Protein AF-A0A822FY12-F1 (afdb_monomer_lite)

Structure (mmCIF, N/CA/C/O backbone):
data_AF-A0A822FY12-F1
#
_entry.id   AF-A0A822FY12-F1
#
loop_
_atom_site.group_PDB
_atom_site.id
_atom_site.type_symbol
_atom_site.label_atom_id
_atom_site.label_alt_id
_atom_site.label_comp_id
_atom_site.label_asym_id
_atom_site.label_entity_id
_atom_site.label_seq_id
_atom_site.pdbx_PDB_ins_code
_atom_site.Cartn_x
_atom_site.Cartn_y
_atom_site.Cartn_z
_atom_site.occupancy
_atom_site.B_iso_or_equiv
_atom_site.auth_seq_id
_atom_site.auth_comp_id
_atom_site.auth_asym_id
_atom_site.auth_atom_id
_atom_site.pdbx_PDB_model_num
ATOM 1 N N . LEU A 1 1 ? 15.686 -15.724 -7.015 1.00 50.94 1 LEU A N 1
ATOM 2 C CA . LEU A 1 1 ? 14.584 -14.740 -6.935 1.00 50.94 1 LEU A CA 1
ATOM 3 C C . LEU A 1 1 ? 13.276 -15.511 -6.742 1.00 50.94 1 LEU A C 1
ATOM 5 O O . LEU A 1 1 ? 12.998 -16.378 -7.558 1.00 50.94 1 LEU A O 1
ATOM 9 N N . ARG A 1 2 ? 12.524 -15.285 -5.659 1.00 62.94 2 ARG A N 1
ATOM 10 C CA . ARG A 1 2 ? 11.154 -15.810 -5.499 1.00 62.94 2 ARG A CA 1
ATOM 11 C C . ARG A 1 2 ? 10.233 -14.594 -5.455 1.00 62.94 2 ARG A C 1
ATOM 13 O O . ARG A 1 2 ? 10.336 -13.809 -4.524 1.00 62.94 2 ARG A O 1
ATOM 20 N N . ILE A 1 3 ? 9.444 -14.407 -6.509 1.00 71.12 3 ILE A N 1
ATOM 21 C CA . ILE A 1 3 ? 8.519 -13.272 -6.682 1.00 71.12 3 ILE A CA 1
ATOM 22 C C . ILE A 1 3 ? 7.126 -13.572 -6.092 1.00 71.12 3 ILE A C 1
ATOM 24 O O . ILE A 1 3 ? 6.378 -12.652 -5.777 1.00 71.12 3 ILE A O 1
ATOM 28 N N . ALA A 1 4 ? 6.804 -14.852 -5.888 1.00 82.50 4 ALA A N 1
ATOM 29 C CA . ALA A 1 4 ? 5.584 -15.284 -5.216 1.00 82.50 4 ALA A CA 1
ATOM 30 C C . ALA A 1 4 ? 5.639 -15.061 -3.693 1.00 82.50 4 ALA A C 1
ATOM 32 O O . ALA A 1 4 ? 6.714 -14.886 -3.112 1.00 82.50 4 ALA A O 1
ATOM 33 N N . THR A 1 5 ? 4.468 -15.129 -3.054 1.00 90.25 5 THR A N 1
ATOM 34 C CA . THR A 1 5 ? 4.310 -14.954 -1.604 1.00 90.25 5 THR A CA 1
ATOM 35 C C . THR A 1 5 ? 5.116 -15.960 -0.778 1.00 90.25 5 THR A C 1
ATOM 37 O O . THR A 1 5 ? 5.438 -17.065 -1.226 1.00 90.25 5 THR A O 1
ATOM 40 N N . ASN A 1 6 ? 5.395 -15.606 0.477 1.00 89.94 6 ASN A N 1
ATOM 41 C CA . ASN A 1 6 ? 5.774 -16.575 1.498 1.00 89.94 6 ASN A CA 1
ATOM 42 C C . ASN A 1 6 ? 4.507 -17.114 2.196 1.00 89.94 6 ASN A C 1
ATOM 44 O O . ASN A 1 6 ? 4.030 -16.485 3.147 1.00 89.94 6 ASN A O 1
ATOM 48 N N . PRO A 1 7 ? 3.989 -18.299 1.813 1.00 85.25 7 PRO A N 1
ATOM 49 C CA . PRO A 1 7 ? 2.710 -18.785 2.322 1.00 85.25 7 PRO A CA 1
ATOM 50 C C . PRO A 1 7 ? 2.748 -19.049 3.828 1.00 85.25 7 PRO A C 1
ATOM 52 O O . PRO A 1 7 ? 1.774 -18.781 4.515 1.00 85.25 7 PRO A O 1
ATOM 55 N N . ARG A 1 8 ? 3.890 -19.489 4.383 1.00 87.38 8 ARG A N 1
ATOM 56 C CA . ARG A 1 8 ? 4.022 -19.730 5.833 1.00 87.38 8 ARG A CA 1
ATOM 57 C C . ARG A 1 8 ? 3.876 -18.452 6.656 1.00 87.38 8 ARG A C 1
ATOM 59 O O . ARG A 1 8 ? 3.508 -18.534 7.825 1.00 87.38 8 ARG A O 1
ATOM 66 N N . ARG A 1 9 ? 4.225 -17.306 6.065 1.00 87.50 9 ARG A N 1
ATOM 67 C CA . ARG A 1 9 ? 4.130 -15.990 6.695 1.00 87.50 9 ARG A CA 1
ATOM 68 C C . ARG A 1 9 ? 2.735 -15.412 6.503 1.00 87.50 9 ARG A C 1
ATOM 70 O O . ARG A 1 9 ? 2.083 -15.100 7.489 1.00 87.50 9 ARG A O 1
ATOM 77 N N . PHE A 1 10 ? 2.283 -15.312 5.255 1.00 88.44 10 PHE A N 1
ATOM 78 C CA . PHE A 1 10 ? 1.060 -14.585 4.918 1.00 88.44 10 PHE A CA 1
ATOM 79 C C . PHE A 1 10 ? -0.232 -15.345 5.227 1.00 88.44 10 PHE A C 1
ATOM 81 O O . PHE A 1 10 ? -1.269 -14.704 5.323 1.00 88.44 10 PHE A O 1
ATOM 88 N N . SER A 1 11 ? -0.167 -16.656 5.504 1.00 85.44 11 SER A N 1
ATOM 89 C CA . SER A 1 11 ? -1.317 -17.433 5.989 1.00 85.44 11 SER A CA 1
ATOM 90 C C . SER A 1 11 ? -1.528 -17.369 7.511 1.00 85.44 11 SER A C 1
ATOM 92 O O . SER A 1 11 ? -2.445 -18.010 8.020 1.00 85.44 11 SER A O 1
ATOM 94 N N . LYS A 1 12 ? -0.633 -16.713 8.267 1.00 79.81 12 LYS A N 1
ATOM 95 C CA . LYS A 1 12 ? -0.598 -16.748 9.744 1.00 79.81 12 LYS A CA 1
ATOM 96 C C . LYS A 1 12 ? -0.643 -15.360 10.387 1.00 79.81 12 LYS A C 1
ATOM 98 O O . LYS A 1 12 ? -0.087 -15.172 11.468 1.00 79.81 12 LYS A O 1
ATOM 103 N N . GLY A 1 13 ? -1.258 -14.375 9.738 1.00 67.25 13 GLY A N 1
ATOM 104 C CA . GLY A 1 13 ? -1.409 -13.060 10.354 1.00 67.25 13 GLY A CA 1
ATOM 105 C C . GLY A 1 13 ? -2.338 -13.078 11.560 1.00 67.25 13 GLY A C 1
ATOM 106 O O . GLY A 1 13 ? -3.259 -13.896 11.658 1.00 67.25 13 GLY A O 1
ATOM 107 N N . ASN A 1 14 ? -2.116 -12.134 12.473 1.00 71.06 14 ASN A N 1
ATOM 108 C CA . ASN A 1 14 ? -3.046 -11.906 13.570 1.00 71.06 14 ASN A CA 1
ATOM 109 C C . ASN A 1 14 ? -4.299 -11.228 13.007 1.00 71.06 14 ASN A C 1
ATOM 111 O O . ASN A 1 14 ? -4.343 -10.006 12.863 1.00 71.06 14 ASN A O 1
ATOM 115 N N . SER A 1 15 ? -5.309 -12.026 12.663 1.00 61.38 15 SER A N 1
ATOM 116 C CA . SER A 1 15 ? -6.604 -11.501 12.226 1.00 61.38 15 SER A CA 1
ATOM 117 C C . SER A 1 15 ? -7.219 -10.700 13.368 1.00 61.38 15 SER A C 1
ATOM 119 O O . SER A 1 15 ? -7.454 -11.230 14.456 1.00 61.38 15 SER A O 1
ATOM 121 N N . ARG A 1 16 ? -7.450 -9.405 13.146 1.00 65.25 16 ARG A N 1
ATOM 122 C CA . ARG A 1 16 ? -8.107 -8.550 14.136 1.00 65.25 16 ARG A CA 1
ATOM 123 C C . ARG A 1 16 ? -9.598 -8.509 13.835 1.00 65.25 16 ARG A C 1
ATOM 125 O O . ARG A 1 16 ? -9.989 -8.120 12.742 1.00 65.25 16 ARG A O 1
ATOM 132 N N . VAL A 1 17 ? -10.418 -8.850 14.833 1.00 59.34 17 VAL A N 1
ATOM 133 C CA . VAL A 1 17 ? -11.891 -8.729 14.771 1.00 59.34 17 VAL A CA 1
ATOM 134 C C . VAL A 1 17 ? -12.305 -7.301 14.388 1.00 59.34 17 VAL A C 1
ATOM 136 O O . VAL A 1 17 ? -13.261 -7.105 13.647 1.00 59.34 17 VAL A O 1
ATOM 139 N N . ASN A 1 18 ? -11.522 -6.310 14.826 1.00 71.19 18 ASN A N 1
ATOM 140 C CA . ASN A 1 18 ? -11.656 -4.924 14.403 1.00 71.19 18 ASN A CA 1
ATOM 141 C C . ASN A 1 18 ? -10.586 -4.586 13.365 1.00 71.19 18 ASN A C 1
ATOM 143 O O . ASN A 1 18 ? -9.397 -4.489 13.687 1.00 71.19 18 ASN A O 1
ATOM 147 N N . LEU A 1 19 ? -11.029 -4.378 12.127 1.00 79.06 19 LEU A N 1
ATOM 148 C CA . LEU A 1 19 ? -10.171 -3.922 11.041 1.00 79.06 19 LEU A CA 1
ATOM 149 C C . LEU A 1 19 ? -9.594 -2.539 11.367 1.00 79.06 19 LEU A C 1
ATOM 151 O O . LEU A 1 19 ? -10.277 -1.654 11.886 1.00 79.06 19 LEU A O 1
ATOM 155 N N . LEU A 1 20 ? -8.312 -2.357 11.060 1.00 87.69 20 LEU A N 1
ATOM 156 C CA . LEU A 1 20 ? -7.593 -1.106 11.273 1.00 87.69 20 LEU A CA 1
ATOM 157 C C . LEU A 1 20 ? -7.817 -0.113 10.135 1.00 87.69 20 LEU A C 1
ATOM 159 O O . LEU A 1 20 ? -7.833 1.090 10.416 1.00 87.69 20 LEU A O 1
ATOM 163 N N . TYR A 1 21 ? -7.975 -0.603 8.901 1.00 96.06 21 TYR A N 1
ATOM 164 C CA . TYR A 1 21 ? -8.067 0.209 7.687 1.00 96.06 21 TYR A CA 1
ATOM 165 C C . TYR A 1 21 ? -9.131 -0.320 6.720 1.00 96.06 21 TYR A C 1
ATOM 167 O O . TYR A 1 21 ? -9.340 -1.526 6.581 1.00 96.06 21 TYR A O 1
ATOM 175 N N . ASP A 1 22 ? -9.772 0.597 6.002 1.00 97.12 22 ASP A N 1
ATOM 176 C CA . ASP A 1 22 ? -10.622 0.259 4.860 1.00 97.12 22 ASP A CA 1
ATOM 177 C C . ASP A 1 22 ? -9.776 -0.008 3.612 1.00 97.12 22 ASP A C 1
ATOM 179 O O . ASP A 1 22 ? -10.092 -0.898 2.829 1.00 97.12 22 ASP A O 1
ATOM 183 N N . TYR A 1 23 ? -8.671 0.718 3.446 1.00 97.88 23 TYR A N 1
ATOM 184 C CA . TYR A 1 23 ? -7.730 0.488 2.357 1.00 97.88 23 TYR A CA 1
ATOM 185 C C . TYR A 1 23 ? -6.291 0.775 2.783 1.00 97.88 23 TYR A C 1
ATOM 187 O O . TYR A 1 23 ? -6.033 1.660 3.604 1.00 97.88 23 TYR A O 1
ATOM 195 N N . VAL A 1 24 ? -5.339 0.051 2.198 1.00 97.75 24 VAL A N 1
ATOM 196 C CA . VAL A 1 24 ? -3.912 0.284 2.424 1.00 97.75 24 VAL A CA 1
ATOM 197 C C . VAL A 1 24 ? -3.123 0.206 1.129 1.00 97.75 24 VAL A C 1
ATOM 199 O O . VAL A 1 24 ? -3.390 -0.633 0.273 1.00 97.75 24 VAL A O 1
ATOM 202 N N . PHE A 1 25 ? -2.103 1.046 1.012 1.00 97.50 25 PHE A N 1
ATOM 203 C CA . PHE A 1 25 ? -1.060 0.908 0.007 1.00 97.50 25 PHE A CA 1
ATOM 204 C C . PHE A 1 25 ? 0.291 0.685 0.698 1.00 97.50 25 PHE A C 1
ATOM 206 O O . PHE A 1 25 ? 0.653 1.428 1.613 1.00 97.50 25 PHE A O 1
ATOM 213 N N . THR A 1 26 ? 1.061 -0.318 0.262 1.00 96.25 26 THR A N 1
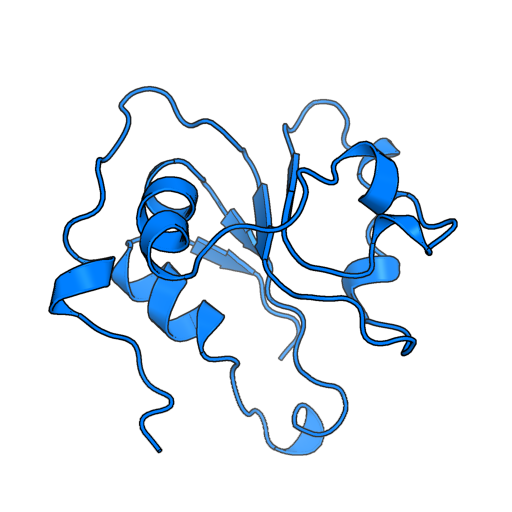ATOM 214 C CA . THR A 1 26 ? 2.423 -0.551 0.776 1.00 96.25 26 THR A CA 1
ATOM 215 C C . THR A 1 26 ? 3.440 -0.526 -0.360 1.00 96.25 26 THR A C 1
ATOM 217 O O . THR A 1 26 ? 3.531 -1.447 -1.175 1.00 96.25 26 THR A O 1
ATOM 220 N N . GLY A 1 27 ? 4.244 0.524 -0.420 1.00 94.56 27 GLY A N 1
ATOM 221 C CA . GLY A 1 27 ? 5.283 0.676 -1.427 1.00 94.56 27 GLY A CA 1
ATOM 222 C C . GLY A 1 27 ? 6.047 1.970 -1.221 1.00 94.56 27 GLY A C 1
ATOM 223 O O . GLY A 1 27 ? 5.463 2.985 -0.866 1.00 94.56 27 GLY A O 1
ATOM 224 N N . SER A 1 28 ? 7.358 1.947 -1.434 1.00 94.38 28 SER A N 1
ATOM 225 C CA . SER A 1 28 ? 8.192 3.143 -1.291 1.00 94.38 28 SER A CA 1
ATOM 226 C C . SER A 1 28 ? 8.059 4.077 -2.489 1.00 94.38 28 SER A C 1
ATOM 228 O O . SER A 1 28 ? 7.922 3.632 -3.628 1.00 94.38 28 SER A O 1
ATOM 230 N N . TYR A 1 29 ? 8.151 5.372 -2.243 1.00 94.62 29 TYR A N 1
ATOM 231 C CA . TYR A 1 29 ? 8.383 6.369 -3.272 1.00 94.62 29 TYR A CA 1
ATOM 232 C C . TYR A 1 29 ? 9.892 6.500 -3.527 1.00 94.62 29 TYR A C 1
ATOM 234 O O . TYR A 1 29 ? 10.663 6.723 -2.595 1.00 94.62 29 TYR A O 1
ATOM 242 N N . TRP A 1 30 ? 10.305 6.356 -4.788 1.00 92.06 30 TRP A N 1
ATOM 243 C CA . TRP A 1 30 ? 11.707 6.419 -5.225 1.00 92.06 30 TRP A CA 1
ATOM 244 C C . TRP A 1 30 ? 11.918 7.554 -6.235 1.00 92.06 30 TRP A C 1
ATOM 246 O O . TRP A 1 30 ? 12.401 7.328 -7.341 1.00 92.06 30 TRP A O 1
ATOM 256 N N . ASN A 1 31 ? 11.486 8.771 -5.887 1.00 90.81 31 ASN A N 1
ATOM 257 C CA . ASN A 1 31 ? 11.622 9.972 -6.728 1.00 90.81 31 ASN A CA 1
ATOM 258 C C . ASN A 1 31 ? 11.042 9.837 -8.146 1.00 90.81 31 ASN A C 1
ATOM 260 O O . ASN A 1 31 ? 11.481 10.508 -9.073 1.00 90.81 31 ASN A O 1
ATOM 264 N N . THR A 1 32 ? 10.054 8.960 -8.316 1.00 89.56 32 THR A N 1
ATOM 265 C CA . THR A 1 32 ? 9.387 8.703 -9.593 1.00 89.56 32 THR A CA 1
ATOM 266 C C . THR A 1 32 ? 7.887 8.729 -9.361 1.00 89.56 32 THR A C 1
ATOM 268 O O . THR A 1 32 ? 7.407 8.110 -8.407 1.00 89.56 32 THR A O 1
ATOM 271 N N . ASN A 1 33 ? 7.154 9.433 -10.226 1.00 90.44 33 ASN A N 1
ATOM 272 C CA . ASN A 1 33 ? 5.698 9.491 -10.153 1.00 90.44 33 ASN A CA 1
ATOM 273 C C . ASN A 1 33 ? 5.085 8.091 -10.233 1.00 90.44 33 ASN A C 1
ATOM 275 O O . ASN A 1 33 ? 5.541 7.231 -10.985 1.00 90.44 33 ASN A O 1
ATOM 279 N N . ARG A 1 34 ? 4.031 7.886 -9.448 1.00 92.12 34 ARG A N 1
ATOM 280 C CA . ARG A 1 34 ? 3.310 6.619 -9.324 1.00 92.12 34 ARG A CA 1
ATOM 281 C C . ARG A 1 34 ? 1.835 6.842 -9.633 1.00 92.12 34 ARG A C 1
ATOM 283 O O . ARG A 1 34 ? 1.312 7.896 -9.273 1.00 92.12 34 ARG A O 1
ATOM 290 N N . SER A 1 35 ? 1.147 5.878 -10.237 1.00 93.25 35 SER A N 1
ATOM 291 C CA . SER A 1 35 ? -0.271 6.035 -10.603 1.00 93.25 35 SER A CA 1
ATOM 292 C C . SER A 1 35 ? -1.148 6.261 -9.371 1.00 93.25 35 SER A C 1
ATOM 294 O O . SER A 1 35 ? -2.060 7.089 -9.404 1.00 93.25 35 SER A O 1
ATOM 296 N N . ILE A 1 36 ? -0.804 5.623 -8.247 1.00 94.94 36 ILE A N 1
ATOM 297 C CA . ILE A 1 36 ? -1.466 5.838 -6.951 1.00 94.94 36 ILE A CA 1
ATOM 298 C C . ILE A 1 36 ? -1.464 7.304 -6.496 1.00 94.94 36 ILE A C 1
ATOM 300 O O . ILE A 1 36 ? -2.345 7.705 -5.747 1.00 94.94 36 ILE A O 1
ATOM 304 N N . MET A 1 37 ? -0.536 8.143 -6.968 1.00 95.44 37 MET A N 1
ATOM 305 C CA . MET A 1 37 ? -0.498 9.568 -6.608 1.00 95.44 37 MET A CA 1
ATOM 306 C C . MET A 1 37 ? -1.704 10.357 -7.139 1.00 95.44 37 MET A C 1
ATOM 308 O O . MET A 1 37 ? -1.974 11.446 -6.633 1.00 95.44 37 MET A O 1
ATOM 312 N N . ASN A 1 38 ? -2.446 9.810 -8.108 1.00 94.44 38 ASN A N 1
ATOM 313 C CA . ASN A 1 38 ? -3.703 10.384 -8.595 1.00 94.44 38 ASN A CA 1
ATOM 314 C C . ASN A 1 38 ? -4.888 10.110 -7.651 1.00 94.44 38 ASN A C 1
ATOM 316 O O . ASN A 1 38 ? -5.941 10.738 -7.773 1.00 94.44 38 ASN A O 1
ATOM 320 N N . PHE A 1 39 ? -4.736 9.182 -6.704 1.00 94.88 39 PHE A N 1
ATOM 321 C CA . PHE A 1 39 ? -5.742 8.903 -5.692 1.00 94.88 39 PHE A CA 1
ATOM 322 C C . PHE A 1 39 ? -5.693 9.954 -4.581 1.00 94.88 39 PHE A C 1
ATOM 324 O O . PHE A 1 39 ? -4.663 10.156 -3.939 1.00 94.88 39 PHE A O 1
ATOM 331 N N . ASN A 1 40 ? -6.834 10.602 -4.328 1.00 95.50 40 ASN A N 1
ATOM 332 C CA . ASN A 1 40 ? -6.953 11.621 -3.294 1.00 95.50 40 ASN A CA 1
ATOM 333 C C . ASN A 1 40 ? -7.773 11.101 -2.094 1.00 95.50 40 ASN A C 1
ATOM 335 O O . ASN A 1 40 ? -9.008 11.093 -2.167 1.00 95.50 40 ASN A O 1
ATOM 339 N N . PRO A 1 41 ? -7.130 10.736 -0.967 1.00 95.19 41 PRO A N 1
ATOM 340 C CA . PRO A 1 41 ? -7.830 10.256 0.224 1.00 95.19 41 PRO A CA 1
ATOM 341 C C . PRO A 1 41 ? -8.743 11.319 0.861 1.00 95.19 41 PRO A C 1
ATOM 343 O O . PRO A 1 41 ? -9.723 10.971 1.519 1.00 95.19 41 PRO A O 1
ATOM 346 N N . GLN A 1 42 ? -8.498 12.612 0.618 1.00 94.31 42 GLN A N 1
ATOM 347 C CA . GLN A 1 42 ? -9.330 13.704 1.140 1.00 94.31 42 GLN A CA 1
ATOM 348 C C . GLN A 1 42 ? -10.718 13.763 0.490 1.00 94.31 42 GLN A C 1
ATOM 350 O O . GLN A 1 42 ? -11.624 14.384 1.036 1.00 94.31 42 GLN A O 1
ATOM 355 N N . LYS A 1 43 ? -10.923 13.098 -0.656 1.00 96.31 43 LYS A N 1
ATOM 356 C CA . LYS A 1 43 ? -12.246 12.990 -1.296 1.00 96.31 43 LYS A CA 1
ATOM 357 C C . LYS A 1 43 ? -13.115 11.876 -0.706 1.00 96.31 43 LYS A C 1
ATOM 359 O O . LYS A 1 43 ? -14.288 11.776 -1.052 1.00 96.31 43 LYS A O 1
ATOM 364 N N . ILE A 1 44 ? -12.562 11.040 0.174 1.00 95.19 44 ILE A N 1
ATOM 365 C CA . ILE A 1 44 ? -13.233 9.852 0.716 1.00 95.19 44 ILE A CA 1
ATOM 366 C C . ILE A 1 44 ? -13.020 9.692 2.231 1.00 95.19 44 ILE A C 1
ATOM 368 O O . ILE A 1 44 ? -12.866 8.580 2.727 1.00 95.19 44 ILE A O 1
ATOM 372 N N . LEU A 1 45 ? -13.055 10.802 2.977 1.00 93.44 45 LEU A N 1
ATOM 373 C CA . LEU A 1 45 ? -12.740 10.878 4.417 1.00 93.44 45 LEU A CA 1
ATOM 374 C C . LEU A 1 45 ? -13.506 9.893 5.319 1.00 93.44 45 LEU A C 1
ATOM 376 O O . LEU A 1 45 ? -13.047 9.594 6.418 1.00 93.44 45 LEU A O 1
ATOM 380 N N . ARG A 1 46 ? -14.656 9.371 4.867 1.00 96.44 46 ARG A N 1
ATOM 381 C CA . ARG A 1 46 ? -15.413 8.329 5.582 1.00 96.44 46 ARG A CA 1
ATOM 382 C C . ARG A 1 46 ? -14.671 6.992 5.691 1.00 96.44 46 ARG A C 1
ATOM 384 O O . ARG A 1 46 ? -15.049 6.169 6.516 1.00 96.44 46 ARG A O 1
ATOM 391 N N . PHE A 1 47 ? -13.674 6.760 4.837 1.00 96.50 47 PHE A N 1
ATOM 392 C CA . PHE A 1 47 ? -12.884 5.536 4.807 1.00 96.50 47 PHE A CA 1
ATOM 393 C C . PHE A 1 47 ? -11.484 5.792 5.357 1.00 96.50 47 PHE A C 1
ATOM 395 O O . PHE A 1 47 ? -10.777 6.711 4.933 1.00 96.50 47 PHE A O 1
ATOM 402 N N . LYS A 1 48 ? -11.056 4.937 6.280 1.00 97.06 48 LYS A N 1
ATOM 403 C CA . LYS A 1 48 ? -9.765 5.041 6.948 1.00 97.06 48 LYS A CA 1
ATOM 404 C C . LYS A 1 48 ? -8.671 4.389 6.103 1.00 97.06 48 LYS A C 1
ATOM 406 O O . LYS A 1 48 ? -8.570 3.165 6.039 1.00 97.06 48 LYS A O 1
ATOM 411 N N . GLY A 1 49 ? -7.841 5.224 5.484 1.00 97.44 49 GLY A N 1
ATOM 412 C CA . GLY A 1 49 ? -6.701 4.806 4.669 1.00 97.44 49 GLY A CA 1
ATOM 413 C C . GLY A 1 49 ? -5.367 4.772 5.405 1.00 97.44 49 GLY A C 1
ATOM 414 O O . GLY A 1 49 ? -5.177 5.474 6.404 1.00 97.44 49 GLY A O 1
ATOM 415 N N . ALA A 1 50 ? -4.414 4.018 4.859 1.00 97.81 50 ALA A N 1
ATOM 416 C CA . ALA A 1 50 ? -3.001 4.146 5.207 1.00 97.81 50 ALA A CA 1
ATOM 417 C C . ALA A 1 50 ? -2.060 3.930 4.014 1.00 97.81 50 ALA A C 1
ATOM 419 O O . ALA A 1 50 ? -2.320 3.123 3.122 1.00 97.81 50 ALA A O 1
ATOM 420 N N . VAL A 1 51 ? -0.926 4.630 4.046 1.00 97.94 51 VAL A N 1
ATOM 421 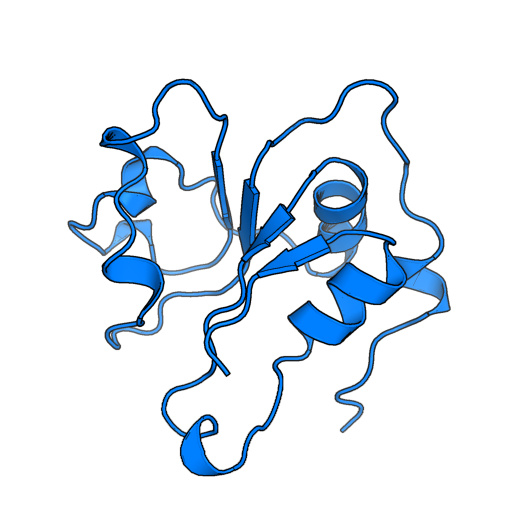C CA . VAL A 1 51 ? 0.204 4.440 3.129 1.00 97.94 51 VAL A CA 1
ATOM 422 C C . VAL A 1 51 ? 1.445 4.081 3.936 1.00 97.94 51 VAL A C 1
ATOM 424 O O . VAL A 1 51 ? 1.820 4.804 4.859 1.00 97.94 51 VAL A O 1
ATOM 427 N N . TYR A 1 52 ? 2.108 2.989 3.568 1.00 97.56 52 TYR A N 1
ATOM 428 C CA . TYR A 1 52 ? 3.379 2.565 4.154 1.00 97.56 52 TYR A CA 1
ATOM 429 C C . TYR A 1 52 ? 4.484 2.520 3.099 1.00 97.56 52 TYR A C 1
ATOM 431 O O . TYR A 1 52 ? 4.252 2.129 1.954 1.00 97.56 52 TYR A O 1
ATOM 439 N N . GLY A 1 53 ? 5.705 2.872 3.499 1.00 96.19 53 GLY A N 1
ATOM 440 C CA . GLY A 1 53 ? 6.887 2.855 2.636 1.00 96.19 53 GLY A CA 1
ATOM 441 C C . GLY A 1 53 ? 7.799 4.056 2.859 1.00 96.19 53 GLY A C 1
ATOM 442 O O . GLY A 1 53 ? 7.440 5.011 3.552 1.00 96.19 53 GLY A O 1
ATOM 443 N N . HIS A 1 54 ? 8.986 4.008 2.263 1.00 96.31 54 HIS A N 1
ATOM 444 C CA . HIS A 1 54 ? 9.950 5.108 2.315 1.00 96.31 54 HIS A CA 1
ATOM 445 C C . HIS A 1 54 ? 9.578 6.240 1.345 1.00 96.31 54 HIS A C 1
ATOM 447 O O . HIS A 1 54 ? 8.826 6.023 0.398 1.00 96.31 54 HIS A O 1
ATOM 453 N N . GLY A 1 55 ? 10.115 7.441 1.571 1.00 95.44 55 GLY A N 1
ATOM 454 C CA . GLY A 1 55 ? 10.111 8.547 0.601 1.00 95.44 55 GLY A CA 1
ATOM 455 C C . GLY A 1 55 ? 8.824 9.374 0.508 1.00 95.44 55 GLY A C 1
ATOM 456 O O . GLY A 1 55 ? 8.861 10.479 -0.020 1.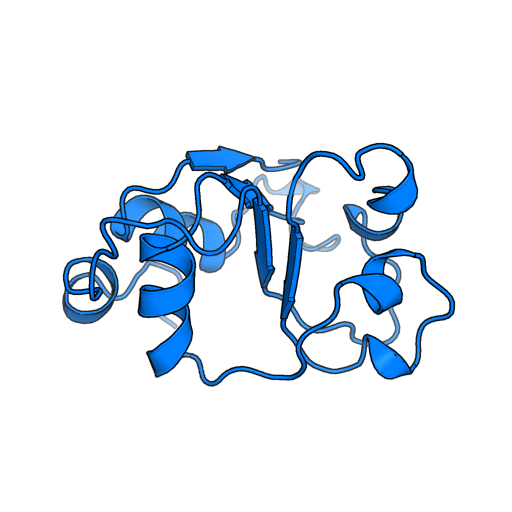00 95.44 55 GLY A O 1
ATOM 457 N N . TRP A 1 56 ? 7.695 8.911 1.051 1.00 95.69 56 TRP A N 1
ATOM 458 C CA . TRP A 1 56 ? 6.419 9.644 0.974 1.00 95.69 56 TRP A CA 1
ATOM 459 C C . TRP A 1 56 ? 6.431 11.001 1.687 1.00 95.69 56 TRP A C 1
ATOM 461 O O . TRP A 1 56 ? 5.736 11.922 1.260 1.00 95.69 56 TRP A O 1
ATOM 471 N N . ASN A 1 57 ? 7.251 11.158 2.729 1.00 93.38 57 ASN A N 1
ATOM 472 C CA . ASN A 1 57 ? 7.449 12.436 3.414 1.00 93.38 57 ASN A CA 1
ATOM 473 C C . ASN A 1 57 ? 8.067 13.524 2.531 1.00 93.38 57 ASN A C 1
ATOM 475 O O . ASN A 1 57 ? 7.948 14.695 2.867 1.00 93.38 57 ASN A O 1
ATOM 479 N N . GLN A 1 58 ? 8.717 13.148 1.432 1.00 91.81 58 GLN A N 1
ATOM 480 C CA . GLN A 1 58 ? 9.361 14.075 0.501 1.00 91.81 58 GLN A CA 1
ATOM 481 C C . GLN A 1 58 ? 8.399 14.533 -0.606 1.00 91.81 58 GLN A C 1
ATOM 483 O O . GLN A 1 58 ? 8.772 15.325 -1.466 1.00 91.81 58 GLN A O 1
ATOM 488 N N . THR A 1 59 ? 7.163 14.023 -0.610 1.00 90.62 59 THR A N 1
ATOM 489 C CA . THR A 1 59 ? 6.149 14.359 -1.612 1.00 90.62 59 THR A CA 1
ATOM 490 C C . THR A 1 59 ? 5.200 15.429 -1.075 1.00 90.62 59 THR A C 1
ATOM 492 O O . THR A 1 59 ? 4.776 15.352 0.074 1.00 90.62 59 THR A O 1
ATOM 495 N N . ASN A 1 60 ? 4.780 16.368 -1.928 1.00 92.44 60 ASN A N 1
ATOM 496 C CA . ASN A 1 60 ? 3.658 17.281 -1.647 1.00 92.44 60 ASN A CA 1
ATOM 497 C C . ASN A 1 60 ? 2.297 16.647 -2.016 1.00 92.44 60 ASN A C 1
ATOM 499 O O . ASN A 1 60 ? 1.346 17.344 -2.366 1.00 92.44 60 ASN A O 1
ATOM 503 N N . ASN A 1 61 ? 2.208 15.313 -2.031 1.00 95.50 61 ASN A N 1
ATOM 504 C CA . ASN A 1 61 ? 1.023 14.591 -2.483 1.00 95.50 61 ASN A CA 1
ATOM 505 C C . ASN A 1 61 ? 0.042 14.331 -1.328 1.00 95.50 61 ASN A C 1
ATOM 507 O O . ASN A 1 61 ? 0.445 14.073 -0.196 1.00 95.50 61 ASN A O 1
ATOM 511 N N . THR A 1 62 ? -1.261 14.307 -1.627 1.00 96.25 62 THR A N 1
ATOM 512 C CA . THR A 1 62 ? -2.324 14.049 -0.638 1.00 96.25 62 THR A CA 1
ATOM 513 C C . THR A 1 62 ? -2.181 12.725 0.123 1.00 96.25 62 THR A C 1
ATOM 515 O O . THR A 1 62 ? -2.644 12.628 1.258 1.00 96.25 62 THR A O 1
ATOM 518 N N . LEU A 1 63 ? -1.486 11.727 -0.432 1.00 96.69 63 LEU A N 1
ATOM 519 C CA . LEU A 1 63 ? -1.156 10.467 0.244 1.00 96.69 63 LEU A CA 1
ATOM 520 C C . LEU A 1 63 ? -0.311 10.662 1.512 1.00 96.69 63 LEU A C 1
ATOM 522 O O . LEU A 1 63 ? -0.403 9.848 2.431 1.00 96.69 63 LEU A O 1
ATOM 526 N N . GLN A 1 64 ? 0.457 11.754 1.610 1.00 96.19 64 GLN A N 1
ATOM 527 C CA . GLN A 1 64 ? 1.235 12.093 2.805 1.00 96.19 64 GLN A CA 1
ATOM 528 C C . GLN A 1 64 ? 0.334 12.247 4.045 1.00 96.19 64 GLN A C 1
ATOM 530 O O . GLN A 1 64 ? 0.740 11.884 5.146 1.00 96.19 64 GLN A O 1
ATOM 535 N N . THR A 1 65 ? -0.918 12.690 3.868 1.00 95.69 65 THR A N 1
ATOM 536 C CA . THR A 1 65 ? -1.891 12.867 4.967 1.00 95.69 65 THR A CA 1
ATOM 537 C C . THR A 1 65 ? -2.282 11.558 5.660 1.00 95.69 65 THR A C 1
ATOM 539 O O . THR A 1 65 ? -2.707 11.566 6.815 1.00 95.69 65 THR A O 1
ATOM 542 N N . ILE A 1 66 ? -2.107 10.423 4.978 1.00 97.06 66 ILE A N 1
A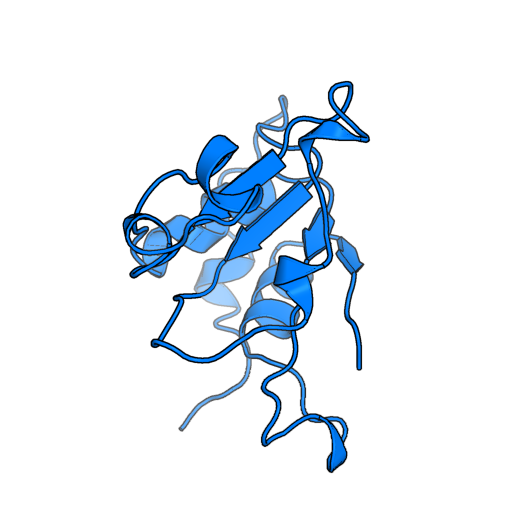TOM 543 C CA . ILE A 1 66 ? -2.389 9.081 5.500 1.00 97.06 66 ILE A CA 1
ATOM 544 C C . ILE A 1 66 ? -1.129 8.207 5.575 1.00 97.06 66 ILE A C 1
ATOM 546 O O . ILE A 1 66 ? -1.224 6.998 5.799 1.00 97.06 66 ILE A O 1
ATOM 550 N N . TRP A 1 67 ? 0.058 8.797 5.415 1.00 97.75 67 TRP A N 1
ATOM 551 C CA . TRP A 1 67 ? 1.324 8.076 5.504 1.00 97.75 67 TRP A CA 1
ATOM 552 C C . TRP A 1 67 ? 1.653 7.695 6.951 1.00 97.75 67 TRP A C 1
ATOM 554 O O . TRP A 1 67 ? 1.483 8.482 7.883 1.00 97.75 67 TRP A O 1
ATOM 564 N N . LYS A 1 68 ? 2.111 6.455 7.142 1.00 97.38 68 LYS A N 1
ATOM 565 C CA . LYS A 1 68 ? 2.392 5.844 8.451 1.00 97.38 68 LYS A CA 1
ATOM 566 C C . LYS A 1 68 ? 3.858 5.455 8.643 1.00 97.38 68 LYS A C 1
ATOM 568 O O . LYS A 1 68 ? 4.181 4.785 9.619 1.00 97.38 68 LYS A O 1
ATOM 573 N N . GLY A 1 69 ? 4.744 5.877 7.742 1.00 96.81 69 GLY A N 1
ATOM 574 C CA . GLY A 1 69 ? 6.165 5.551 7.817 1.00 96.81 69 GLY A CA 1
ATOM 575 C C . GLY A 1 69 ? 6.544 4.258 7.100 1.00 96.81 69 GLY A C 1
ATOM 576 O O . GLY A 1 69 ? 5.773 3.672 6.333 1.00 96.81 69 GLY A O 1
ATOM 577 N N . PHE A 1 70 ? 7.776 3.822 7.346 1.00 96.06 70 PHE A N 1
ATOM 578 C CA . PHE A 1 70 ? 8.257 2.514 6.923 1.00 96.06 70 PHE A CA 1
ATOM 579 C C . PHE A 1 70 ? 7.721 1.412 7.843 1.00 96.06 70 PHE A C 1
ATOM 581 O O . PHE A 1 70 ? 7.570 1.609 9.047 1.00 96.06 70 PHE A O 1
ATOM 588 N N . VAL A 1 71 ? 7.479 0.234 7.273 1.00 93.94 71 VAL A N 1
ATOM 589 C CA . VAL A 1 71 ? 7.139 -0.976 8.018 1.00 93.94 71 VAL A CA 1
ATOM 590 C C . VAL A 1 71 ? 8.013 -2.138 7.527 1.00 93.94 71 VAL A C 1
ATOM 592 O O . VAL A 1 71 ? 8.126 -2.336 6.314 1.00 93.94 71 VAL A O 1
ATOM 595 N N . PRO A 1 72 ? 8.635 -2.915 8.434 1.00 93.31 72 PRO A N 1
ATOM 596 C CA . PRO A 1 72 ? 9.368 -4.119 8.059 1.00 93.31 72 PRO A CA 1
ATOM 597 C C . PRO A 1 72 ? 8.468 -5.136 7.356 1.00 93.31 72 PRO A C 1
ATOM 599 O O . PRO A 1 72 ? 7.289 -5.274 7.689 1.00 93.31 72 PRO A O 1
ATOM 602 N N . TYR A 1 73 ? 9.033 -5.898 6.420 1.00 91.56 73 TYR A N 1
ATOM 603 C CA . TYR A 1 73 ? 8.277 -6.858 5.613 1.00 91.56 73 TYR A CA 1
ATOM 604 C C . TYR A 1 73 ? 7.555 -7.915 6.468 1.00 91.56 73 TYR A C 1
ATOM 606 O O . TYR A 1 73 ? 6.428 -8.306 6.177 1.00 91.56 73 TYR A O 1
ATOM 614 N N . GLU A 1 74 ? 8.157 -8.324 7.583 1.00 90.75 74 GLU A N 1
ATOM 615 C CA . GLU A 1 74 ? 7.602 -9.270 8.561 1.00 90.75 74 GLU A CA 1
ATOM 616 C C . GLU A 1 74 ? 6.302 -8.774 9.203 1.00 90.75 74 GLU A C 1
ATOM 618 O O . GLU A 1 74 ? 5.524 -9.586 9.693 1.00 90.75 74 GLU A O 1
ATOM 623 N N . LYS A 1 75 ? 6.072 -7.457 9.221 1.00 91.56 75 LYS A N 1
ATOM 624 C CA . LYS A 1 75 ? 4.903 -6.818 9.839 1.00 91.56 75 LYS A CA 1
ATOM 625 C C . LYS A 1 75 ? 3.804 -6.473 8.832 1.00 91.56 75 LYS A C 1
ATOM 627 O O . LYS A 1 75 ? 2.699 -6.135 9.245 1.00 91.56 75 LYS A O 1
ATOM 632 N N . ILE A 1 76 ? 4.073 -6.591 7.529 1.00 93.38 76 ILE A N 1
ATOM 633 C CA . ILE A 1 76 ? 3.081 -6.343 6.470 1.00 93.38 76 ILE A CA 1
ATOM 634 C C . ILE A 1 76 ? 1.885 -7.295 6.601 1.00 93.38 76 ILE A C 1
ATOM 636 O O . ILE A 1 76 ? 0.749 -6.871 6.409 1.00 93.38 76 ILE A O 1
ATOM 640 N N . VAL A 1 77 ? 2.122 -8.554 6.984 1.00 93.19 77 VAL A N 1
ATOM 641 C CA . VAL A 1 77 ? 1.054 -9.551 7.152 1.00 93.19 77 VAL A CA 1
ATOM 642 C C . VAL A 1 77 ? -0.021 -9.088 8.141 1.00 93.19 77 VAL A C 1
ATOM 644 O O . VAL A 1 77 ? -1.208 -9.182 7.843 1.00 93.19 77 VAL A O 1
ATOM 647 N N . ASP A 1 78 ? 0.366 -8.510 9.280 1.00 91.88 78 ASP A N 1
ATOM 648 C CA . ASP A 1 78 ? -0.596 -8.028 10.277 1.00 91.88 78 ASP A CA 1
ATOM 649 C C . ASP A 1 78 ? -1.417 -6.838 9.747 1.00 91.88 78 ASP A C 1
ATOM 651 O O . ASP A 1 78 ? -2.591 -6.686 10.092 1.00 91.88 78 ASP A O 1
ATOM 655 N N . ILE A 1 79 ? -0.816 -6.001 8.891 1.00 94.12 79 ILE A N 1
ATOM 656 C CA . ILE A 1 79 ? -1.509 -4.890 8.227 1.00 94.12 79 ILE A CA 1
ATOM 657 C C . ILE A 1 79 ? -2.555 -5.437 7.259 1.00 94.12 79 ILE A C 1
ATOM 659 O O . ILE A 1 79 ? -3.704 -4.999 7.309 1.00 94.12 79 ILE A O 1
ATOM 663 N N . TYR A 1 80 ? -2.183 -6.398 6.413 1.00 95.06 80 TYR A N 1
ATOM 664 C CA . TYR A 1 80 ? -3.099 -7.002 5.446 1.00 95.06 80 TYR A CA 1
ATOM 665 C C . TYR A 1 80 ? -4.272 -7.679 6.156 1.00 95.06 80 TYR A C 1
ATOM 667 O O . TYR A 1 80 ? -5.413 -7.304 5.911 1.00 95.06 80 TYR A O 1
ATOM 675 N N . HIS A 1 81 ? -4.014 -8.535 7.146 1.00 92.75 81 HIS A N 1
ATOM 676 C CA . HIS A 1 81 ? -5.067 -9.172 7.951 1.00 92.75 81 HIS A CA 1
ATOM 677 C C . HIS A 1 81 ? -5.971 -8.192 8.722 1.00 92.75 81 HIS A C 1
ATOM 679 O O . HIS A 1 81 ? -7.024 -8.584 9.221 1.00 92.75 81 HIS A O 1
ATOM 685 N N . SER A 1 82 ? -5.569 -6.925 8.841 1.00 92.88 82 SER A N 1
ATOM 686 C CA . SER A 1 82 ? -6.344 -5.862 9.486 1.00 92.88 82 SER A CA 1
ATOM 687 C C . SER A 1 82 ? -6.927 -4.854 8.485 1.00 92.88 82 SER A C 1
ATOM 689 O O . SER A 1 82 ? -7.306 -3.752 8.892 1.00 92.88 82 SER A O 1
ATOM 691 N N . THR A 1 83 ? -6.977 -5.181 7.193 1.00 95.19 83 THR A N 1
ATOM 692 C CA . THR A 1 83 ? -7.410 -4.268 6.127 1.00 95.19 83 THR A CA 1
ATOM 693 C C . THR A 1 83 ? -8.460 -4.916 5.225 1.00 95.19 83 THR A C 1
ATOM 695 O O . THR A 1 83 ? -8.383 -6.107 4.947 1.00 95.19 83 THR A O 1
ATOM 698 N N . LYS A 1 84 ? -9.436 -4.136 4.735 1.00 95.75 84 LYS A N 1
ATOM 699 C CA . LYS A 1 84 ? -10.434 -4.636 3.765 1.00 95.75 84 LYS A CA 1
ATOM 700 C C . LYS A 1 84 ? -9.874 -4.748 2.345 1.00 95.75 84 LYS A C 1
ATOM 702 O O . LYS A 1 84 ? -10.137 -5.735 1.667 1.00 95.75 84 LYS A O 1
ATOM 707 N N . ILE A 1 85 ? -9.140 -3.726 1.896 1.00 97.00 85 ILE A N 1
ATOM 708 C CA . ILE A 1 85 ? -8.613 -3.619 0.528 1.00 97.00 85 ILE A CA 1
ATOM 709 C C . ILE A 1 85 ? -7.120 -3.274 0.540 1.00 97.00 85 ILE A C 1
ATOM 711 O O . ILE A 1 85 ? -6.698 -2.291 1.149 1.00 97.00 85 ILE A O 1
ATOM 715 N N . VAL A 1 86 ? -6.310 -4.031 -0.192 1.00 97.44 86 VAL A N 1
ATOM 716 C CA . VAL A 1 86 ? -4.937 -3.645 -0.533 1.00 97.44 86 VAL A CA 1
ATOM 717 C C . VAL A 1 86 ? -4.934 -3.036 -1.929 1.00 97.44 86 VAL A C 1
ATOM 719 O O . VAL A 1 86 ? -5.390 -3.651 -2.888 1.00 97.44 86 VAL A O 1
ATOM 722 N N . ILE A 1 87 ? -4.404 -1.824 -2.046 1.00 97.12 87 ILE A N 1
ATOM 723 C CA . ILE A 1 87 ? -4.214 -1.163 -3.332 1.00 97.12 87 ILE A CA 1
ATOM 724 C C . ILE A 1 87 ? -2.888 -1.625 -3.930 1.00 97.12 87 ILE A C 1
ATOM 726 O O . ILE A 1 87 ? -1.847 -1.648 -3.260 1.00 97.12 87 ILE A O 1
ATOM 730 N N . ASP A 1 88 ? -2.935 -1.972 -5.207 1.00 95.12 88 ASP A N 1
ATOM 731 C CA . ASP A 1 88 ? -1.781 -2.186 -6.048 1.00 95.12 88 ASP A CA 1
ATOM 732 C C . ASP A 1 88 ? -1.567 -1.050 -7.039 1.00 95.12 88 ASP A C 1
ATOM 734 O O . ASP A 1 88 ? -2.497 -0.430 -7.536 1.00 95.12 88 ASP A O 1
ATOM 738 N N . ASP A 1 89 ? -0.289 -0.741 -7.212 1.00 93.25 89 ASP A N 1
ATOM 739 C CA . ASP A 1 89 ? 0.232 0.282 -8.100 1.00 93.25 89 ASP A CA 1
ATOM 740 C C . ASP A 1 89 ? 1.405 -0.369 -8.810 1.00 93.25 89 ASP A C 1
ATOM 742 O O . ASP A 1 89 ? 2.519 -0.475 -8.266 1.00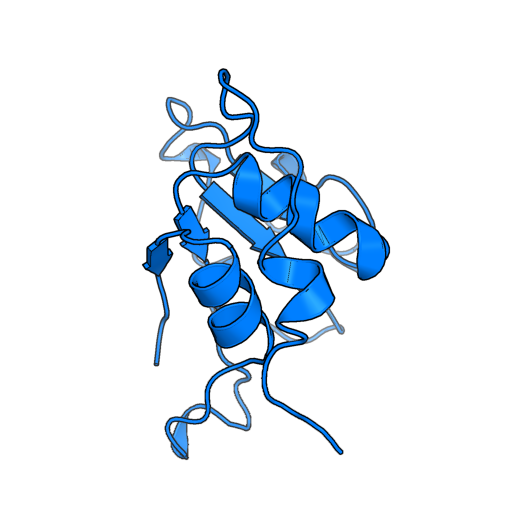 93.25 89 ASP A O 1
ATOM 746 N N . SER A 1 90 ? 1.090 -0.903 -9.981 1.00 85.94 90 SER A N 1
ATOM 747 C CA . SER A 1 90 ? 2.014 -1.618 -10.837 1.00 85.94 90 SER A CA 1
ATOM 748 C C . SER A 1 90 ? 3.205 -0.759 -11.187 1.00 85.94 90 SER A C 1
ATOM 750 O O . SER A 1 90 ? 3.113 0.455 -11.385 1.00 85.94 90 SER A O 1
ATOM 752 N N . ASN A 1 91 ? 4.367 -1.400 -11.241 1.00 80.94 91 ASN A N 1
ATOM 753 C CA . ASN A 1 91 ? 5.569 -0.699 -11.635 1.00 80.94 91 ASN A CA 1
ATOM 754 C C . ASN A 1 91 ? 5.428 -0.269 -13.104 1.00 80.94 91 ASN A C 1
ATOM 756 O O . ASN A 1 91 ? 5.128 -1.088 -13.971 1.00 80.94 91 ASN A O 1
ATOM 760 N N . LEU A 1 92 ? 5.687 1.010 -13.393 1.00 79.06 92 LEU A N 1
ATOM 761 C CA . LEU A 1 92 ? 5.617 1.573 -14.747 1.00 79.06 92 LEU A CA 1
ATOM 762 C C . LEU A 1 92 ? 6.435 0.769 -15.771 1.00 79.06 92 LEU A C 1
ATOM 764 O O . LEU A 1 92 ? 6.066 0.690 -16.939 1.00 79.06 92 LEU A O 1
ATOM 768 N N . VAL A 1 93 ? 7.532 0.141 -15.339 1.00 79.19 93 VAL A N 1
ATOM 769 C CA . VAL A 1 93 ? 8.388 -0.685 -16.205 1.00 79.19 93 VAL A CA 1
ATOM 770 C C . VAL A 1 93 ? 7.745 -2.041 -16.531 1.00 79.19 93 VAL A C 1
ATOM 772 O O . VAL A 1 93 ? 8.017 -2.613 -17.590 1.00 79.19 93 VAL A O 1
ATOM 775 N N . SER A 1 94 ? 6.901 -2.561 -15.635 1.00 79.69 94 SER A N 1
ATOM 776 C CA . SER A 1 94 ? 6.323 -3.906 -15.716 1.00 79.69 94 SER A CA 1
ATOM 777 C C . SER A 1 94 ? 4.876 -3.940 -16.215 1.00 79.69 94 SER A C 1
ATOM 779 O O . SER A 1 94 ? 4.438 -4.997 -16.664 1.00 79.69 94 SER A O 1
ATOM 781 N N . ILE A 1 95 ? 4.170 -2.803 -16.215 1.00 80.00 95 ILE A N 1
ATOM 782 C CA . ILE A 1 95 ? 2.748 -2.712 -16.594 1.00 80.00 95 ILE A CA 1
ATOM 783 C C . ILE A 1 95 ? 2.476 -3.241 -18.012 1.00 80.00 95 ILE A C 1
ATOM 785 O O . ILE A 1 95 ? 1.530 -3.985 -18.237 1.00 80.00 95 ILE A O 1
ATOM 789 N N . LYS A 1 96 ? 3.377 -2.972 -18.971 1.00 82.00 96 LYS A N 1
ATOM 790 C CA . LYS A 1 96 ? 3.247 -3.447 -20.364 1.00 82.00 96 LYS A CA 1
ATOM 791 C C . LYS A 1 96 ? 3.332 -4.969 -20.521 1.00 82.00 96 LYS A C 1
ATOM 793 O O . LYS A 1 96 ? 3.018 -5.490 -21.585 1.00 82.00 96 LYS A O 1
ATOM 798 N N . TRP A 1 97 ? 3.812 -5.661 -19.492 1.00 82.00 97 TRP A N 1
ATOM 799 C CA . TRP A 1 97 ? 3.957 -7.112 -19.467 1.00 82.00 97 TRP A CA 1
ATOM 800 C C . TRP A 1 97 ? 2.867 -7.792 -18.627 1.00 82.00 97 TRP A C 1
ATOM 802 O O . TRP A 1 97 ? 2.938 -9.004 -18.449 1.00 82.00 97 TRP A O 1
ATOM 812 N N . GLY A 1 98 ? 1.909 -7.033 -18.072 1.00 80.06 98 GLY A N 1
ATOM 813 C CA . GLY A 1 98 ? 0.890 -7.557 -17.153 1.00 80.06 98 GLY A CA 1
ATOM 814 C C . GLY A 1 98 ? 1.492 -8.213 -15.905 1.00 80.06 98 GLY A C 1
ATOM 815 O O . GLY A 1 98 ? 0.964 -9.197 -15.390 1.00 80.06 98 GLY A O 1
ATOM 816 N N . SER A 1 99 ? 2.670 -7.748 -15.476 1.00 83.50 99 SER A N 1
ATOM 817 C CA . SER A 1 99 ? 3.408 -8.365 -14.378 1.00 83.50 99 SER A CA 1
ATOM 818 C C . SER A 1 99 ? 3.007 -7.756 -13.041 1.00 83.50 99 SER A C 1
ATOM 820 O O . SER A 1 99 ? 3.357 -6.612 -12.748 1.00 83.50 99 SER A O 1
ATOM 822 N N . LEU A 1 100 ? 2.435 -8.601 -12.186 1.00 87.00 100 LEU A N 1
ATOM 823 C CA . LEU A 1 100 ? 1.991 -8.2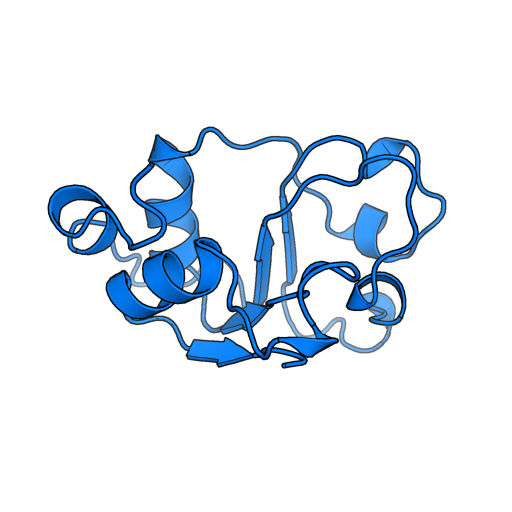50 -10.841 1.00 87.00 100 LEU A CA 1
ATOM 824 C C . LEU A 1 100 ? 3.151 -8.061 -9.852 1.00 87.00 100 LEU A C 1
ATOM 826 O O . LEU A 1 100 ? 4.143 -8.800 -9.855 1.00 87.00 100 LEU A O 1
ATOM 830 N N . ASN A 1 101 ? 2.983 -7.114 -8.927 1.00 89.12 101 ASN A N 1
ATOM 831 C CA . ASN A 1 101 ? 3.886 -6.922 -7.791 1.00 89.12 101 ASN A CA 1
ATOM 832 C C . ASN A 1 101 ? 3.785 -8.074 -6.772 1.00 89.12 101 ASN A C 1
ATOM 834 O O . ASN A 1 101 ? 2.716 -8.644 -6.559 1.00 89.12 101 ASN A O 1
ATOM 838 N N . SER A 1 102 ? 4.863 -8.324 -6.015 1.00 89.44 102 SER A N 1
ATOM 839 C CA . SER A 1 102 ? 4.856 -9.291 -4.898 1.00 89.44 102 SER A CA 1
ATOM 840 C C . SER A 1 102 ? 3.745 -9.023 -3.871 1.00 89.44 102 SER A C 1
ATOM 842 O O . SER A 1 102 ? 3.160 -9.960 -3.331 1.00 89.44 102 SER A O 1
ATOM 844 N N . ARG A 1 103 ? 3.385 -7.747 -3.658 1.00 92.38 103 ARG A N 1
ATOM 845 C CA . ARG A 1 103 ? 2.275 -7.330 -2.784 1.00 92.38 103 ARG A CA 1
ATOM 846 C C . ARG A 1 103 ? 0.934 -7.946 -3.180 1.00 92.38 103 ARG A C 1
ATOM 848 O O . ARG A 1 103 ? 0.143 -8.209 -2.283 1.00 92.38 103 ARG A O 1
ATOM 855 N N . VAL A 1 104 ? 0.676 -8.184 -4.467 1.00 93.69 104 VAL A N 1
ATOM 856 C CA . VAL A 1 104 ? -0.573 -8.823 -4.908 1.00 93.69 104 VAL A CA 1
ATOM 857 C C . VAL A 1 104 ? -0.652 -10.236 -4.341 1.00 93.69 104 VAL A C 1
ATOM 859 O O . VAL A 1 104 ? -1.621 -10.583 -3.673 1.00 93.69 104 VAL A O 1
ATOM 862 N N . TYR A 1 105 ? 0.409 -11.025 -4.521 1.00 94.00 105 TYR A N 1
ATOM 863 C CA . TYR A 1 105 ? 0.480 -12.386 -3.991 1.00 94.00 105 TYR A CA 1
ATOM 864 C C . TYR A 1 105 ? 0.389 -12.414 -2.463 1.00 94.00 105 TYR A C 1
ATOM 866 O O . TYR A 1 105 ? -0.320 -13.248 -1.906 1.00 94.00 105 TYR A O 1
ATOM 874 N N . ASP A 1 106 ? 1.085 -11.500 -1.789 1.00 94.62 106 ASP A N 1
ATOM 875 C CA . ASP A 1 106 ? 1.081 -11.403 -0.329 1.00 94.62 106 ASP A CA 1
ATOM 876 C C . ASP A 1 106 ? -0.296 -11.008 0.233 1.00 94.62 106 ASP A C 1
ATOM 878 O O . ASP A 1 106 ? -0.748 -11.585 1.220 1.00 94.62 106 ASP A O 1
ATOM 882 N N . ALA A 1 107 ? -0.995 -10.066 -0.405 1.00 94.75 107 ALA A N 1
ATOM 883 C CA . ALA A 1 107 ? -2.334 -9.645 0.004 1.00 94.75 107 ALA A CA 1
ATOM 884 C C . ALA A 1 107 ? -3.372 -10.759 -0.189 1.00 94.75 107 ALA A C 1
ATOM 886 O O . ALA A 1 107 ? -4.151 -11.037 0.726 1.00 94.75 107 ALA A O 1
ATOM 887 N N . LEU A 1 108 ? -3.332 -11.443 -1.338 1.00 94.19 108 LEU A N 1
ATOM 888 C CA . LEU A 1 108 ? -4.208 -12.583 -1.617 1.00 94.19 108 LEU A CA 1
ATOM 889 C C . LEU A 1 108 ? -3.957 -13.739 -0.642 1.00 94.19 108 LEU A C 1
ATOM 891 O O . LEU A 1 108 ? -4.907 -14.342 -0.148 1.00 94.19 108 LEU A O 1
ATOM 895 N N . ALA A 1 109 ? -2.694 -14.019 -0.306 1.00 93.06 109 ALA A N 1
ATOM 896 C CA . ALA A 1 109 ? -2.346 -15.044 0.678 1.00 93.06 109 ALA A CA 1
ATOM 897 C C . ALA A 1 109 ? -2.836 -14.714 2.098 1.00 93.06 109 ALA A C 1
ATOM 899 O O . ALA A 1 109 ? -3.093 -15.631 2.876 1.00 93.06 109 ALA A O 1
ATOM 900 N N . SER A 1 110 ? -3.009 -13.427 2.413 1.00 92.62 110 SER A N 1
ATOM 901 C CA . SER A 1 110 ? -3.649 -12.950 3.645 1.00 92.62 110 SER A CA 1
ATOM 902 C C . SER A 1 110 ? -5.179 -12.873 3.569 1.00 92.62 110 SER A C 1
ATOM 904 O O . SER A 1 110 ? -5.807 -12.432 4.529 1.00 92.62 110 SER A O 1
ATOM 906 N N . GLY A 1 111 ? -5.793 -13.300 2.459 1.00 91.44 111 GLY A N 1
ATOM 907 C CA . GLY A 1 111 ? -7.248 -13.306 2.283 1.00 91.44 111 GLY A CA 1
ATOM 908 C C . GLY A 1 111 ? -7.862 -11.920 2.071 1.00 91.44 111 GLY A C 1
ATOM 909 O O . GLY A 1 111 ? -9.050 -11.737 2.327 1.00 91.44 111 GLY A O 1
ATOM 910 N N . VAL A 1 112 ? -7.067 -10.940 1.633 1.00 93.62 112 VAL A N 1
ATOM 911 C CA . VAL A 1 112 ? -7.509 -9.552 1.452 1.00 93.62 112 VAL A CA 1
ATOM 912 C C . VAL A 1 112 ? -7.825 -9.279 -0.012 1.00 93.62 112 VAL A C 1
ATOM 914 O O . VAL A 1 112 ? -7.124 -9.752 -0.909 1.00 93.62 112 VAL A O 1
ATOM 917 N N . LEU A 1 113 ? -8.858 -8.472 -0.260 1.00 95.88 113 LEU A N 1
ATOM 918 C CA . LEU A 1 113 ? -9.184 -8.023 -1.608 1.00 95.88 113 LEU A CA 1
ATOM 919 C C . LEU A 1 113 ? -8.080 -7.104 -2.144 1.00 95.88 113 LEU A C 1
ATOM 921 O O . LEU A 1 113 ? -7.631 -6.192 -1.449 1.00 95.88 113 LEU A O 1
ATOM 925 N N . VAL A 1 114 ? -7.687 -7.308 -3.398 1.00 96.62 114 VAL A N 1
ATOM 926 C CA . VAL A 1 114 ? -6.722 -6.450 -4.092 1.00 96.62 114 VAL A CA 1
ATOM 927 C C . VAL A 1 114 ? -7.443 -5.597 -5.129 1.00 96.62 114 VAL A C 1
ATOM 929 O O . VAL A 1 114 ? -8.225 -6.116 -5.922 1.00 96.62 114 VAL A O 1
ATOM 932 N N . LEU A 1 115 ? -7.152 -4.297 -5.139 1.00 95.38 115 LEU A N 1
ATOM 933 C CA . LEU A 1 115 ? -7.515 -3.386 -6.222 1.00 95.38 115 LEU A CA 1
ATOM 934 C C . LEU A 1 115 ? -6.238 -3.009 -6.974 1.00 95.38 115 LEU A C 1
ATOM 936 O O . LEU A 1 115 ? -5.410 -2.292 -6.418 1.00 95.38 115 LEU A O 1
ATOM 940 N N . SER A 1 116 ? -6.077 -3.503 -8.200 1.00 92.38 116 SER A N 1
ATOM 941 C CA . SER A 1 116 ? -4.892 -3.267 -9.038 1.00 92.38 116 SER A CA 1
ATOM 942 C C . SER A 1 116 ? -5.233 -2.427 -10.270 1.00 92.38 116 SER A C 1
ATOM 944 O O . SER A 1 116 ? -6.402 -2.306 -10.642 1.00 92.38 116 SER A O 1
ATOM 946 N N . ASN A 1 117 ? -4.206 -1.814 -10.855 1.00 87.88 117 ASN A N 1
ATOM 947 C CA . ASN A 1 117 ? -4.257 -1.046 -12.096 1.00 87.88 117 ASN A CA 1
ATOM 948 C C . ASN A 1 117 ? -3.573 -1.759 -13.282 1.00 87.88 117 ASN A C 1
ATOM 950 O O . ASN A 1 117 ? -3.292 -1.085 -14.276 1.00 87.88 117 ASN A O 1
ATOM 954 N N . ASP A 1 118 ? -3.271 -3.056 -13.145 1.00 78.88 118 ASP A N 1
ATOM 955 C CA . ASP A 1 118 ? -2.925 -3.960 -14.257 1.00 78.88 118 ASP A CA 1
ATOM 956 C C . ASP A 1 118 ? -4.154 -4.377 -15.082 1.00 78.88 118 ASP A C 1
ATOM 958 O O . ASP A 1 118 ? -5.269 -4.455 -14.511 1.00 78.88 118 ASP A O 1
#

Radius of gyration: 13.77 Å; chains: 1; bounding box: 30×37×35 Å

pLDDT: mean 90.09, std 9.08, range [50.94, 97.94]

Sequence (118 aa):
LRIATNPRRFSKGNSRVNLLYDYVFTGSYWNTNRSIMNFNPQKILRFKGAVYGHGWNQTNNTLQTIWKGFVPYEKIVDIYHSTKIVIDDSNLVSIKWGSLNSRVYDALASGVLVLSND

Foldseek 3Di:
DDQADPLVQLLDADQDPAAPFQEEEEDADDVDDFPCLPDAVVVVVVTQYAYEYYDLVVDPGNNVVRYDYHDDPSCVSNNLSRYQEYEETDDPVCVVVVDGGNVVNSSVSNVHHYDYPD

Secondary structure (DSSP, 8-state):
---S--HHHHTS----SS-SEEEEEE----SS--GGGG--GGG-TTS-EEEESSSGGG--SGGGGGB-----HHHHHHHHTTEEEEE----TTTGGGTPPPHHHHHHHHTT-EEE---